Protein AF-A0AAN9GGU3-F1 (afdb_monomer)

Mean predicted aligned error: 1.98 Å

Nearest PDB structures (foldseek):
  8zd5-assembly2_D  TM=9.954E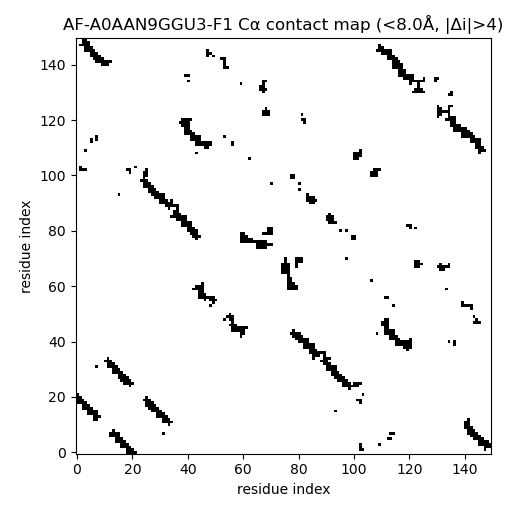-01  e=4.594E-23  Canis lupus familiaris
  7wx1-assembly1_B  TM=9.954E-01  e=3.229E-22  Canis lupus familiaris
  7wwt-assembly1_B  TM=9.951E-01  e=1.828E-21  Canis lupus familiaris
  3km2-assembly1_A  TM=9.955E-01  e=5.116E-21  Solanum lycopersicum
  8jd8-assembly1_D  TM=9.899E-01  e=6.353E-21  Citrus x limon

Solvent-accessible surface area (backbone atoms only — not comparable to full-atom values): 7383 Å² total; per-residue (Å²): 114,52,41,30,36,25,58,30,51,64,80,29,41,31,46,38,40,34,40,29,46,90,98,54,52,22,36,40,39,37,42,37,38,69,46,68,64,42,50,22,14,34,34,30,22,54,31,53,37,60,92,64,44,63,66,47,12,61,57,67,24,43,93,78,75,52,46,32,19,30,62,88,44,90,62,26,29,44,21,36,62,30,62,47,55,20,42,92,84,8,42,20,79,46,80,49,76,41,79,58,50,35,78,63,69,95,68,32,46,63,55,14,16,43,38,38,27,68,28,42,40,46,39,37,67,67,83,50,77,53,12,36,62,61,14,64,10,72,54,74,37,22,26,20,50,25,38,82,52,136

Sequence (150 aa):
MVKAVCVLVGKVQGTLCFTQEEGTPTKVEGEVTGLTPGEHGFHIHEFGDATNGCVSAGSHFNPKGKTHGGPTDENRHAGDLGNITAGDDGIATVKIEDKQIPLIGPSSIIGRSLVVHEKGDDLGKGGNEESLKTGNAGGRIACGIIGITK

Foldseek 3Di:
DFKKWWWKDFQKTWIWIWDDDPPFWIKIWIKIAPAAAFKKWKWWACALDCPVHPPVLHFGAAPPPFWDFAQPDPGHGLTGPFIFGAHNRRMTTDIGTHDSADCDDDSHSQRHKMFIANAGQCGLVPPDPVSRGHSPNHDTRIMTGIHTDD

Structure (mmCIF, N/CA/C/O backbone):
data_AF-A0AAN9GGU3-F1
#
_entry.id   AF-A0AAN9GGU3-F1
#
loop_
_atom_site.group_PDB
_atom_site.id
_atom_site.type_symbol
_atom_site.label_atom_id
_atom_site.label_alt_id
_atom_site.label_comp_id
_atom_site.label_asym_id
_atom_site.label_entity_id
_atom_site.label_seq_id
_atom_site.pdbx_PDB_ins_code
_atom_site.Cartn_x
_atom_site.Cartn_y
_atom_site.Cartn_z
_atom_site.occupancy
_atom_site.B_iso_or_equiv
_atom_site.auth_seq_id
_atom_site.auth_comp_id
_atom_site.auth_asym_id
_atom_site.auth_atom_id
_atom_site.pdbx_PDB_model_num
ATOM 1 N N . MET A 1 1 ? -15.621 -1.673 16.324 1.00 90.81 1 MET A N 1
ATOM 2 C CA . MET A 1 1 ? -14.682 -2.193 15.311 1.00 90.81 1 MET A CA 1
ATOM 3 C C . MET A 1 1 ? -15.188 -1.798 13.937 1.00 90.81 1 MET A C 1
ATOM 5 O O . MET A 1 1 ? -16.318 -2.133 13.604 1.00 90.81 1 MET A O 1
ATOM 9 N N . VAL A 1 2 ? -14.384 -1.062 13.177 1.00 97.50 2 VAL A N 1
ATOM 10 C CA . VAL A 1 2 ? -14.652 -0.732 11.774 1.00 97.50 2 VAL A CA 1
ATOM 11 C C . VAL A 1 2 ? -13.898 -1.721 10.899 1.00 97.50 2 VAL A C 1
ATOM 13 O O . VAL A 1 2 ? -12.786 -2.131 11.238 1.00 97.50 2 VAL A O 1
ATOM 16 N N . LYS A 1 3 ? -14.519 -2.111 9.788 1.00 98.69 3 LYS A N 1
ATOM 17 C CA . LYS A 1 3 ? -13.903 -2.958 8.776 1.00 98.69 3 LYS A CA 1
ATOM 18 C C . LYS A 1 3 ? -13.978 -2.289 7.417 1.00 98.69 3 LYS A C 1
ATOM 20 O O . LYS A 1 3 ? -14.990 -1.675 7.070 1.00 98.69 3 LYS A O 1
ATOM 25 N N . ALA A 1 4 ? -12.923 -2.461 6.642 1.00 98.88 4 ALA A N 1
ATOM 26 C CA . ALA A 1 4 ? -12.877 -2.059 5.252 1.00 98.88 4 ALA A CA 1
ATOM 27 C C . ALA A 1 4 ? -12.304 -3.187 4.399 1.00 98.88 4 ALA A C 1
ATOM 29 O O . ALA A 1 4 ? -11.681 -4.119 4.906 1.00 98.88 4 ALA A O 1
ATOM 30 N N . VAL A 1 5 ? -12.517 -3.098 3.098 1.00 98.88 5 VAL A N 1
ATOM 31 C CA . VAL A 1 5 ? -11.955 -4.011 2.115 1.00 98.88 5 VAL A CA 1
ATOM 32 C C . VAL A 1 5 ? -11.456 -3.213 0.922 1.00 98.88 5 VAL A C 1
ATOM 34 O O . VAL A 1 5 ? -12.059 -2.215 0.529 1.00 98.88 5 VAL A O 1
ATOM 37 N N . CYS A 1 6 ? -10.357 -3.664 0.339 1.00 98.88 6 CYS A N 1
ATOM 38 C CA . CYS A 1 6 ? -9.873 -3.208 -0.949 1.00 98.88 6 CYS A CA 1
ATOM 39 C C . CYS A 1 6 ? -9.729 -4.413 -1.872 1.00 98.88 6 CYS A C 1
ATOM 41 O O . CYS A 1 6 ? -9.006 -5.357 -1.551 1.00 98.88 6 CYS A O 1
ATOM 43 N N . VAL A 1 7 ? -10.381 -4.356 -3.031 1.00 98.81 7 VAL A N 1
ATOM 44 C CA . VAL A 1 7 ? -10.158 -5.306 -4.125 1.00 98.81 7 VAL A CA 1
ATOM 45 C C . VAL A 1 7 ? -9.218 -4.643 -5.121 1.00 98.81 7 VAL A C 1
ATOM 47 O O . VAL A 1 7 ? -9.573 -3.643 -5.742 1.00 98.81 7 VAL A O 1
ATOM 50 N N . LEU A 1 8 ? -8.005 -5.175 -5.236 1.00 98.75 8 LEU A N 1
ATOM 51 C CA . LEU A 1 8 ? -6.992 -4.701 -6.169 1.00 98.75 8 LEU A CA 1
ATOM 52 C C . LEU A 1 8 ? -7.280 -5.248 -7.566 1.00 98.75 8 LEU A C 1
ATOM 54 O O . LEU A 1 8 ? -7.409 -6.461 -7.748 1.00 98.75 8 LEU A O 1
ATOM 58 N N . VAL A 1 9 ? -7.340 -4.351 -8.549 1.00 95.75 9 VAL A N 1
ATOM 59 C CA . VAL A 1 9 ? -7.545 -4.687 -9.960 1.00 95.75 9 VAL A CA 1
ATOM 60 C C . VAL A 1 9 ? -6.461 -4.018 -10.804 1.00 95.75 9 VAL A C 1
ATOM 62 O O . VAL A 1 9 ? -6.100 -2.860 -10.583 1.00 95.75 9 VAL A O 1
ATOM 65 N N . GLY A 1 10 ? -5.921 -4.754 -11.773 1.00 96.94 10 GLY A N 1
ATOM 66 C CA . GLY A 1 10 ? -4.870 -4.282 -12.668 1.00 96.94 10 GLY A CA 1
ATOM 67 C C . GLY A 1 10 ? -4.168 -5.444 -13.363 1.00 96.94 10 GLY A C 1
ATOM 68 O O . GLY A 1 10 ? -4.811 -6.412 -13.765 1.00 96.94 10 GLY A O 1
ATOM 69 N N . LYS A 1 11 ? -2.841 -5.351 -13.488 1.00 97.31 11 LYS A N 1
ATOM 70 C CA . LYS A 1 11 ? -1.982 -6.452 -13.956 1.00 97.31 11 LYS A CA 1
ATOM 71 C C . LYS A 1 11 ? -1.931 -7.612 -12.957 1.00 97.31 11 LYS A C 1
ATOM 73 O O . LYS A 1 11 ? -1.687 -8.741 -13.363 1.00 97.31 11 LYS A O 1
ATOM 78 N N . VAL A 1 12 ? -2.158 -7.315 -11.678 1.00 98.19 12 VAL A N 1
ATOM 79 C CA . VAL A 1 12 ? -2.239 -8.276 -10.569 1.00 98.19 12 VAL A CA 1
ATOM 80 C C . VAL A 1 12 ? -3.574 -8.126 -9.844 1.00 98.19 12 VAL A C 1
ATOM 82 O O . VAL A 1 12 ? -4.280 -7.130 -10.032 1.00 98.19 12 VAL A O 1
ATOM 85 N N . GLN A 1 13 ? -3.935 -9.118 -9.034 1.00 98.44 13 GLN A N 1
ATOM 86 C CA . GLN A 1 13 ? -5.209 -9.153 -8.314 1.00 98.44 13 GLN A CA 1
ATOM 87 C C . GLN A 1 13 ? -4.984 -9.445 -6.839 1.00 98.44 13 GLN A C 1
ATOM 89 O O . GLN A 1 13 ? -4.078 -10.191 -6.477 1.00 98.44 13 GLN A O 1
ATOM 94 N N . GLY A 1 14 ? -5.833 -8.895 -5.981 1.00 98.50 14 GLY A N 1
ATOM 95 C CA . GLY A 1 14 ? -5.759 -9.164 -4.553 1.00 98.50 14 GLY A CA 1
ATOM 96 C C . GLY A 1 14 ? -6.980 -8.666 -3.807 1.00 98.50 14 GLY A C 1
ATOM 97 O O . GLY A 1 14 ? -7.723 -7.817 -4.298 1.00 98.50 14 GLY A O 1
ATOM 98 N N . THR A 1 15 ? -7.192 -9.199 -2.611 1.00 98.81 15 THR A N 1
ATOM 99 C CA . THR A 1 15 ? -8.225 -8.717 -1.690 1.00 98.81 15 THR A CA 1
ATOM 100 C C . THR A 1 15 ? -7.595 -8.508 -0.331 1.00 98.81 15 THR A C 1
ATOM 102 O O . THR A 1 15 ? -7.023 -9.436 0.234 1.00 98.81 15 THR A O 1
ATOM 105 N N . LEU A 1 16 ? -7.692 -7.280 0.171 1.00 98.88 16 LEU A N 1
ATOM 106 C CA . LEU A 1 16 ? -7.127 -6.877 1.449 1.00 98.88 16 LEU A CA 1
ATOM 107 C C . LEU A 1 16 ? -8.240 -6.399 2.368 1.00 98.88 16 LEU A C 1
ATOM 109 O O . LEU A 1 16 ? -9.006 -5.498 2.022 1.00 98.88 16 LEU A O 1
ATOM 113 N N . CYS A 1 17 ? -8.299 -6.988 3.550 1.00 98.81 17 CYS A N 1
ATOM 114 C CA . CYS A 1 17 ? -9.205 -6.626 4.622 1.00 98.81 17 CYS A CA 1
ATOM 115 C C . CYS A 1 17 ? -8.482 -5.723 5.616 1.00 98.81 17 CYS A C 1
ATOM 117 O O . CYS A 1 17 ? -7.376 -6.023 6.059 1.00 98.81 17 CYS A O 1
ATOM 119 N N . PHE A 1 18 ? -9.144 -4.639 6.001 1.00 98.88 18 PHE A N 1
ATOM 120 C CA . PHE A 1 18 ? -8.680 -3.711 7.017 1.00 98.88 18 PHE A CA 1
ATOM 121 C C . PHE A 1 18 ? -9.595 -3.815 8.226 1.00 98.88 18 PHE A C 1
ATOM 123 O O . PHE A 1 18 ? -10.819 -3.809 8.079 1.00 98.88 18 PHE A O 1
ATOM 130 N N . THR A 1 19 ? -9.026 -3.862 9.425 1.00 98.69 19 THR A N 1
ATOM 131 C CA . THR A 1 19 ? -9.804 -3.863 10.668 1.00 98.69 19 THR A CA 1
ATOM 132 C C . THR A 1 19 ? -9.196 -2.912 11.681 1.00 98.69 19 THR A C 1
ATOM 134 O O . THR A 1 19 ? -7.976 -2.806 11.792 1.00 98.69 19 THR A O 1
ATOM 137 N N . GLN A 1 20 ? -10.051 -2.197 12.410 1.00 98.56 20 GLN A N 1
ATOM 138 C CA . GLN A 1 20 ? -9.611 -1.277 13.451 1.00 98.56 20 GLN A CA 1
ATOM 139 C C . GLN A 1 20 ? -1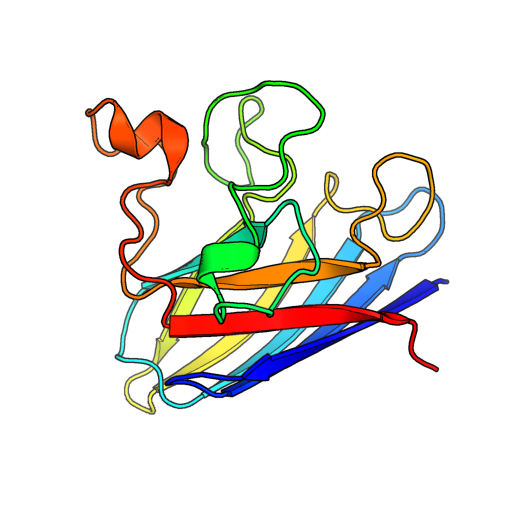0.635 -1.205 14.589 1.00 98.56 20 GLN A C 1
ATOM 141 O O . GLN A 1 20 ? -11.831 -0.978 14.368 1.00 98.56 20 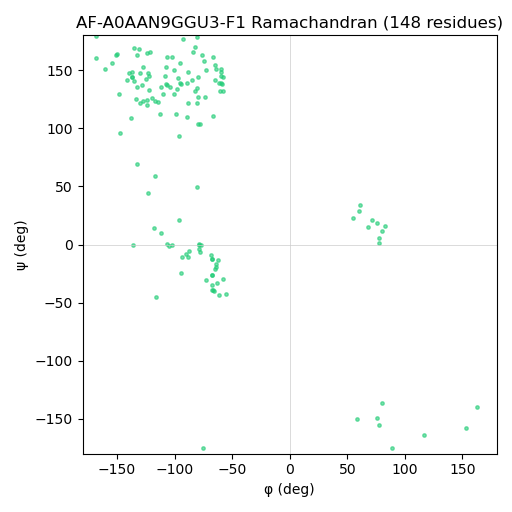GLN 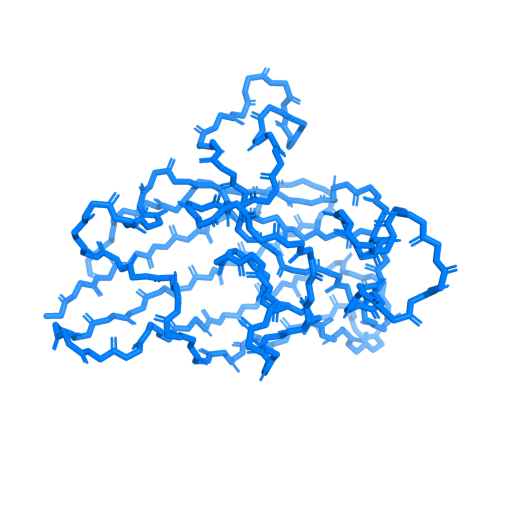A O 1
ATOM 146 N N . GLU A 1 21 ? -10.172 -1.360 15.827 1.00 97.50 21 GLU A N 1
ATOM 147 C CA . GLU A 1 21 ? -10.900 -0.898 17.011 1.00 97.50 21 GLU A CA 1
ATOM 148 C C . GLU A 1 21 ? -10.523 0.553 17.318 1.00 97.50 21 GLU A C 1
ATOM 150 O O . GLU A 1 21 ? -9.405 0.991 17.045 1.00 97.50 21 GLU A O 1
ATOM 155 N N . GLU A 1 22 ? -11.449 1.329 17.871 1.00 94.81 22 GLU A N 1
ATOM 156 C CA . GLU A 1 22 ? -11.181 2.737 18.160 1.00 94.81 22 GLU A CA 1
ATOM 157 C C . GLU A 1 22 ? -9.968 2.891 19.095 1.00 94.81 22 GLU A C 1
ATOM 159 O O . GLU A 1 22 ? -9.840 2.179 20.087 1.00 94.81 22 GLU A O 1
ATOM 164 N N . GLY A 1 23 ? -9.043 3.789 18.744 1.00 93.88 23 GLY A N 1
ATOM 165 C CA . GLY A 1 23 ? -7.799 4.000 19.493 1.00 93.88 23 GLY A CA 1
ATOM 166 C C . GLY A 1 23 ? -6.704 2.946 19.270 1.00 93.88 23 GLY A C 1
ATOM 167 O O . GLY A 1 23 ? -5.629 3.071 19.854 1.00 93.88 23 GLY A O 1
ATOM 168 N N . THR A 1 24 ? -6.932 1.941 18.418 1.00 97.75 24 THR A N 1
ATOM 169 C CA . THR A 1 24 ? -5.949 0.886 18.110 1.00 97.75 24 THR A CA 1
ATOM 170 C C . THR A 1 24 ? -5.330 1.052 16.714 1.00 97.75 24 THR A C 1
ATOM 172 O O . THR A 1 24 ? -5.891 1.764 15.871 1.00 97.75 24 THR A O 1
ATOM 175 N N . PRO A 1 25 ? -4.169 0.425 16.444 1.00 98.50 25 PRO A N 1
ATOM 176 C CA . PRO A 1 25 ? -3.619 0.341 15.093 1.00 98.50 25 PRO A CA 1
ATOM 177 C C . PRO A 1 25 ? -4.571 -0.384 14.128 1.00 98.50 25 PRO A C 1
ATOM 179 O O . PRO A 1 25 ? -5.332 -1.266 14.528 1.00 98.50 25 PRO A O 1
ATOM 182 N N . THR A 1 26 ? -4.509 -0.034 12.846 1.00 98.81 26 THR A N 1
ATOM 183 C CA . THR A 1 26 ? -5.250 -0.741 11.796 1.00 98.81 26 THR A CA 1
ATOM 184 C C . THR A 1 26 ? -4.471 -1.982 11.382 1.00 98.81 26 THR A C 1
ATOM 186 O O . THR A 1 26 ? -3.278 -1.901 11.089 1.00 98.81 26 THR A O 1
ATOM 189 N N . LYS A 1 27 ? -5.152 -3.126 11.311 1.00 98.81 27 LYS A N 1
ATOM 190 C CA . LYS A 1 27 ? -4.605 -4.368 10.753 1.00 98.81 27 LYS A CA 1
ATOM 191 C C . LYS A 1 27 ? -5.008 -4.507 9.296 1.00 98.81 27 LYS A C 1
ATOM 193 O O . LYS A 1 27 ? -6.164 -4.237 8.973 1.00 98.81 27 LYS A O 1
ATOM 198 N N . VAL A 1 28 ? -4.081 -4.950 8.454 1.00 98.88 28 VAL A N 1
ATOM 199 C CA . VAL A 1 28 ? -4.277 -5.212 7.024 1.00 98.88 28 VAL A CA 1
ATOM 200 C C . VAL A 1 28 ? -3.885 -6.653 6.737 1.00 98.88 28 VAL A C 1
ATOM 202 O O . VAL A 1 28 ? -2.740 -7.039 6.970 1.00 98.88 28 VAL A O 1
ATOM 205 N N . GLU A 1 29 ? -4.827 -7.446 6.242 1.00 98.88 29 GLU A N 1
ATOM 206 C CA . GLU A 1 29 ? -4.627 -8.872 5.981 1.00 98.88 29 GLU A CA 1
ATOM 207 C C . GLU A 1 29 ? -5.231 -9.277 4.638 1.00 98.88 29 GLU A C 1
ATOM 209 O O . GLU A 1 29 ? -6.287 -8.777 4.249 1.00 98.88 29 GLU A O 1
ATOM 214 N N . GLY A 1 30 ? -4.580 -10.195 3.931 1.00 98.69 30 GLY A N 1
ATOM 215 C CA . GLY A 1 30 ? -5.093 -10.746 2.681 1.00 98.69 30 GLY A CA 1
ATOM 216 C C . GLY A 1 30 ? -3.980 -11.230 1.769 1.00 98.69 30 GLY A C 1
ATOM 217 O O . GLY A 1 30 ? -2.878 -11.517 2.231 1.00 98.69 30 GLY A O 1
ATOM 218 N N . GLU A 1 31 ? -4.265 -11.316 0.475 1.00 98.69 31 GLU A N 1
ATOM 219 C CA . GLU A 1 31 ? -3.316 -11.842 -0.507 1.00 98.69 31 GLU A CA 1
ATOM 220 C C . GLU A 1 31 ? -3.338 -11.030 -1.799 1.00 98.69 31 GLU A C 1
ATOM 222 O O . GLU A 1 31 ? -4.380 -10.510 -2.216 1.00 98.69 31 GLU A O 1
ATOM 227 N N . VAL A 1 32 ? -2.168 -10.951 -2.434 1.00 98.81 32 VAL A N 1
ATOM 228 C CA . VAL A 1 32 ? -1.976 -10.427 -3.788 1.00 98.81 32 VAL A CA 1
ATOM 229 C C . VAL A 1 32 ? -1.324 -11.517 -4.629 1.00 98.81 32 VAL A C 1
ATOM 231 O O . VAL A 1 32 ? -0.367 -12.150 -4.196 1.00 98.81 32 VAL A O 1
ATOM 234 N N . THR A 1 33 ? -1.850 -11.743 -5.827 1.00 98.62 33 THR A N 1
ATOM 235 C CA . THR A 1 33 ? -1.479 -12.851 -6.713 1.00 98.62 33 THR A CA 1
ATOM 236 C C . THR A 1 33 ? -1.117 -12.344 -8.105 1.00 98.62 33 THR A C 1
ATOM 238 O O . THR A 1 33 ? -1.617 -11.307 -8.555 1.00 98.62 33 THR A O 1
ATOM 241 N N . GLY A 1 34 ? -0.261 -13.096 -8.800 1.00 98.38 34 GLY A N 1
ATOM 242 C CA . GLY A 1 34 ? 0.241 -12.744 -10.131 1.00 98.38 34 GLY A CA 1
ATOM 243 C C . GLY A 1 34 ? 1.424 -11.773 -10.106 1.00 98.38 34 GLY A C 1
ATOM 244 O O . GLY A 1 34 ? 1.731 -11.163 -11.129 1.00 98.38 34 GLY A O 1
ATOM 245 N N . LEU A 1 35 ? 2.067 -11.608 -8.948 1.00 98.69 35 LEU A N 1
ATOM 246 C CA . LEU A 1 35 ? 3.270 -10.796 -8.790 1.00 98.69 35 LEU A CA 1
ATOM 247 C C . LEU A 1 35 ? 4.491 -11.508 -9.381 1.00 98.69 35 LEU A C 1
ATOM 249 O O . LEU A 1 35 ? 4.526 -12.731 -9.510 1.00 98.69 35 LEU A O 1
ATOM 253 N N . THR A 1 36 ? 5.518 -10.733 -9.715 1.00 98.62 36 THR A N 1
ATOM 254 C CA . THR A 1 36 ? 6.858 -11.294 -9.905 1.00 98.62 36 THR A CA 1
ATOM 255 C C . THR A 1 36 ? 7.451 -11.666 -8.543 1.00 98.62 36 THR A C 1
ATOM 257 O O . THR A 1 36 ? 7.138 -10.993 -7.566 1.00 98.62 36 THR A O 1
ATOM 260 N N . PRO A 1 37 ? 8.322 -12.683 -8.440 1.00 98.69 37 PRO A N 1
ATOM 261 C CA . PRO A 1 37 ? 8.975 -12.994 -7.171 1.00 98.69 37 PRO A CA 1
ATOM 262 C C . PRO A 1 37 ? 9.807 -11.812 -6.654 1.00 98.69 37 PRO A C 1
ATOM 264 O O . PRO A 1 37 ? 10.512 -11.161 -7.431 1.00 98.69 37 PRO A O 1
ATOM 267 N N . GLY A 1 38 ? 9.754 -11.560 -5.344 1.00 98.75 38 GLY A N 1
ATOM 268 C CA . GLY A 1 38 ? 10.490 -10.478 -4.685 1.00 98.75 38 GLY A CA 1
ATOM 269 C C . GLY A 1 38 ? 9.606 -9.410 -4.039 1.00 98.75 38 GLY A C 1
ATOM 270 O O . GLY A 1 38 ? 8.429 -9.627 -3.755 1.00 98.75 38 GLY A O 1
ATOM 271 N N . GLU A 1 39 ? 10.216 -8.266 -3.731 1.00 98.81 39 GLU A N 1
ATOM 272 C CA . GLU A 1 39 ? 9.560 -7.156 -3.036 1.00 98.81 39 GLU A CA 1
ATOM 273 C C . GLU A 1 39 ? 8.789 -6.237 -3.986 1.00 98.81 39 GLU A C 1
ATOM 275 O O . GLU A 1 39 ? 9.257 -5.900 -5.074 1.00 98.81 39 GLU A O 1
ATOM 280 N N . HIS A 1 40 ? 7.632 -5.778 -3.514 1.00 98.94 40 HIS A N 1
ATOM 281 C CA . HIS A 1 40 ? 6.758 -4.836 -4.196 1.00 98.94 40 HIS A CA 1
ATOM 282 C C . HIS A 1 40 ? 6.305 -3.743 -3.229 1.00 98.94 40 HIS A C 1
ATOM 284 O O . HIS A 1 40 ? 5.712 -4.047 -2.190 1.00 98.94 40 HIS A O 1
ATOM 290 N N . GLY A 1 41 ? 6.534 -2.480 -3.598 1.00 98.88 41 GLY A N 1
ATOM 291 C CA . GLY A 1 41 ? 6.074 -1.327 -2.830 1.00 98.88 41 GLY A CA 1
ATOM 292 C C . GLY A 1 41 ? 4.554 -1.333 -2.676 1.00 98.88 41 GLY A C 1
ATOM 293 O O . GLY A 1 41 ? 3.813 -1.650 -3.616 1.00 98.88 41 GLY A O 1
ATOM 294 N N . PHE A 1 42 ? 4.088 -1.000 -1.481 1.00 98.94 42 PHE A N 1
ATOM 295 C CA . PHE A 1 42 ? 2.704 -1.168 -1.074 1.00 98.94 42 PHE A CA 1
ATOM 296 C C . PHE A 1 42 ? 2.239 0.056 -0.294 1.00 98.94 42 PHE A C 1
ATOM 298 O O . PHE A 1 42 ? 2.664 0.292 0.838 1.00 98.94 42 PHE A O 1
ATOM 305 N N . HIS A 1 43 ? 1.374 0.864 -0.908 1.00 98.94 43 HIS A N 1
ATOM 306 C CA . HIS A 1 43 ? 1.079 2.201 -0.397 1.00 98.94 43 HIS A CA 1
ATOM 307 C C . HIS A 1 43 ? -0.404 2.535 -0.439 1.00 98.94 43 HIS A C 1
ATOM 309 O O . HIS A 1 43 ? -1.132 2.145 -1.354 1.00 98.94 43 HIS A O 1
ATOM 315 N N . ILE A 1 44 ? -0.843 3.347 0.519 1.00 98.94 44 ILE A N 1
ATOM 316 C CA . ILE A 1 44 ? -2.116 4.058 0.425 1.00 98.94 44 ILE A CA 1
ATOM 317 C C . ILE A 1 44 ? -1.869 5.391 -0.271 1.00 98.94 44 ILE A C 1
ATOM 319 O O . ILE A 1 44 ? -1.094 6.224 0.195 1.00 98.94 44 ILE A O 1
ATOM 323 N N . HIS A 1 45 ? -2.564 5.598 -1.378 1.00 98.88 45 HIS A N 1
ATOM 324 C CA . HIS A 1 45 ? -2.552 6.816 -2.167 1.00 98.88 45 HIS A CA 1
ATOM 325 C C . HIS A 1 45 ? -3.707 7.742 -1.796 1.00 98.88 45 HIS A C 1
ATOM 327 O O . HIS A 1 45 ? -4.727 7.315 -1.260 1.00 98.88 45 HIS A O 1
ATOM 333 N N . GLU A 1 46 ? -3.531 9.031 -2.058 1.00 98.81 46 GLU A N 1
ATOM 334 C CA . GLU A 1 46 ? -4.385 10.094 -1.539 1.00 98.81 46 GLU A CA 1
ATOM 335 C C . GLU A 1 46 ? -5.846 9.984 -1.985 1.00 98.81 46 GLU A C 1
ATOM 337 O O . GLU A 1 46 ? -6.745 10.142 -1.154 1.00 98.81 46 GLU A O 1
ATOM 342 N N . PHE A 1 47 ? -6.093 9.691 -3.261 1.00 98.88 47 PHE A N 1
ATOM 343 C CA . PHE A 1 47 ? -7.428 9.738 -3.846 1.00 98.88 47 PHE A CA 1
ATOM 344 C C . PHE A 1 47 ? -7.983 8.341 -4.121 1.00 98.88 47 PHE A C 1
ATOM 346 O O . PHE A 1 47 ? -7.299 7.469 -4.657 1.00 98.88 47 PHE A O 1
ATOM 353 N N . GLY A 1 48 ? -9.264 8.139 -3.815 1.00 98.69 48 GLY A N 1
ATOM 354 C CA . GLY A 1 48 ? -10.068 7.024 -4.326 1.00 98.69 48 GLY A CA 1
ATOM 355 C C . GLY A 1 48 ? -10.580 7.292 -5.735 1.00 98.69 48 GLY A C 1
ATOM 356 O O . GLY A 1 48 ? -11.778 7.188 -5.977 1.00 98.69 48 GLY A O 1
ATOM 357 N N . ASP A 1 49 ? -9.697 7.706 -6.640 1.00 98.62 49 ASP A N 1
ATOM 358 C CA . ASP A 1 49 ? -10.040 8.025 -8.021 1.00 98.62 49 ASP A CA 1
ATOM 359 C C . ASP A 1 49 ? -9.365 7.022 -8.965 1.00 98.62 49 ASP A C 1
ATOM 361 O O . ASP A 1 49 ? -8.143 6.867 -8.965 1.00 98.62 49 ASP A O 1
ATOM 365 N N . ALA A 1 50 ? -10.185 6.339 -9.765 1.00 96.69 50 ALA A N 1
ATOM 366 C CA . ALA A 1 50 ? -9.771 5.347 -10.754 1.00 96.69 50 ALA A CA 1
ATOM 367 C C . ALA A 1 50 ? -10.142 5.748 -12.198 1.00 96.69 50 ALA A C 1
ATOM 369 O O . ALA A 1 50 ? -10.103 4.913 -13.102 1.00 96.69 50 ALA A O 1
ATOM 370 N N . THR A 1 51 ? -10.508 7.013 -12.438 1.00 98.12 51 THR A N 1
ATOM 371 C CA . THR A 1 51 ? -10.942 7.532 -13.753 1.00 98.12 51 THR A CA 1
ATOM 372 C C . THR A 1 51 ? -9.902 7.355 -14.860 1.00 98.12 51 THR A C 1
ATOM 374 O O . THR A 1 51 ? -10.272 7.164 -16.016 1.00 98.12 51 THR A O 1
ATOM 377 N N . ASN A 1 52 ? -8.613 7.365 -14.513 1.00 97.31 52 ASN A N 1
ATOM 378 C CA . ASN A 1 52 ? -7.493 7.073 -15.408 1.00 97.31 52 ASN A CA 1
ATOM 379 C C . ASN A 1 52 ? -6.637 5.919 -14.857 1.00 97.31 52 ASN A C 1
ATOM 381 O O . ASN A 1 52 ? -5.406 5.991 -14.774 1.00 97.31 52 ASN A O 1
ATOM 385 N N . GLY A 1 53 ? -7.312 4.865 -14.391 1.00 96.94 53 GLY A N 1
ATOM 386 C CA . GLY A 1 53 ? -6.674 3.754 -13.694 1.00 96.94 53 GLY A CA 1
ATOM 387 C C . GLY A 1 53 ? -5.930 4.219 -12.441 1.00 96.94 53 GLY A C 1
ATOM 388 O O . GLY A 1 53 ? -6.274 5.226 -11.823 1.00 96.94 53 GLY A O 1
ATOM 389 N N . CYS A 1 54 ? -4.865 3.506 -12.077 1.00 98.12 54 CYS A N 1
ATOM 390 C CA . CYS A 1 54 ? -4.151 3.757 -10.824 1.00 98.12 54 CYS A CA 1
ATOM 391 C C . CYS A 1 54 ? -3.408 5.093 -10.773 1.00 98.12 54 CYS A C 1
ATOM 393 O O . CYS A 1 54 ? -2.981 5.496 -9.695 1.00 98.12 54 CYS A O 1
ATOM 395 N N . VAL A 1 55 ? -3.237 5.788 -11.901 1.00 97.69 55 VAL A N 1
ATOM 396 C CA . VAL A 1 55 ? -2.586 7.106 -11.944 1.00 97.69 55 VAL A CA 1
ATOM 397 C C . VAL A 1 55 ? -3.435 8.157 -11.224 1.00 97.69 55 VAL A C 1
ATOM 399 O O . VAL A 1 55 ? -2.886 8.962 -10.470 1.00 97.69 55 VAL A O 1
ATOM 402 N N . SER A 1 56 ? -4.764 8.099 -11.374 1.00 98.50 56 SER A N 1
ATOM 403 C CA . SER A 1 56 ? -5.694 9.044 -10.738 1.00 98.50 56 SER A CA 1
ATOM 404 C C . SER A 1 56 ? -5.689 8.981 -9.208 1.00 98.50 56 SER A C 1
ATOM 406 O O . SER A 1 56 ? -6.074 9.951 -8.563 1.00 98.50 56 SER A O 1
ATOM 408 N N . ALA A 1 57 ? -5.152 7.914 -8.606 1.00 98.62 57 ALA A N 1
ATOM 409 C CA . ALA A 1 57 ? -5.018 7.808 -7.155 1.00 98.62 57 ALA A CA 1
ATOM 410 C C . ALA A 1 57 ? -4.104 8.889 -6.532 1.00 98.62 57 ALA A C 1
ATOM 412 O O . ALA A 1 57 ? -4.110 9.077 -5.318 1.00 98.62 57 ALA A O 1
ATOM 413 N N . GLY A 1 58 ? -3.326 9.623 -7.341 1.00 98.50 58 GLY A N 1
ATOM 414 C CA . GLY A 1 58 ? -2.475 10.718 -6.863 1.00 98.50 58 GLY A CA 1
ATOM 415 C C . GLY A 1 58 ? -1.193 10.231 -6.190 1.00 98.50 58 GLY A C 1
ATOM 416 O O . GLY A 1 58 ? -0.700 9.151 -6.514 1.00 98.50 58 GLY A O 1
ATOM 417 N N . SER A 1 59 ? -0.618 11.036 -5.300 1.00 98.62 59 SER A N 1
ATOM 418 C CA . SER A 1 59 ? 0.594 10.698 -4.535 1.00 98.62 59 SER A CA 1
ATOM 419 C C . SER A 1 59 ? 0.277 9.800 -3.334 1.00 98.62 59 SER A C 1
ATOM 421 O O . SER A 1 59 ? -0.885 9.467 -3.094 1.00 98.62 59 SER A O 1
ATOM 423 N N . HIS A 1 60 ? 1.296 9.399 -2.569 1.00 98.88 60 HIS A N 1
ATOM 424 C CA . HIS A 1 60 ? 1.087 8.708 -1.295 1.00 98.88 60 HIS A CA 1
ATOM 425 C C . HIS A 1 60 ? 0.271 9.596 -0.349 1.00 98.88 60 HIS A C 1
ATOM 427 O O . HIS A 1 60 ? 0.412 10.822 -0.336 1.00 98.88 60 HIS A O 1
ATOM 433 N N . PHE A 1 61 ? -0.584 8.983 0.466 1.00 98.88 61 PHE A N 1
ATOM 434 C CA . PHE A 1 61 ? -1.383 9.714 1.436 1.00 98.88 61 PHE A CA 1
ATOM 435 C C . PHE A 1 61 ? -0.483 10.331 2.517 1.00 98.88 61 PHE A C 1
ATOM 437 O O . PHE A 1 61 ? 0.088 9.631 3.359 1.00 98.88 61 PHE A O 1
ATOM 444 N N . ASN A 1 62 ? -0.375 11.662 2.509 1.00 98.62 62 ASN A N 1
ATOM 445 C CA . ASN A 1 62 ? 0.568 12.408 3.339 1.00 98.62 62 ASN A CA 1
ATOM 446 C C . ASN A 1 62 ? -0.086 13.607 4.058 1.00 98.62 62 ASN A C 1
ATOM 448 O O . ASN A 1 62 ? 0.224 14.764 3.772 1.00 98.62 62 ASN A O 1
ATOM 452 N N . PRO A 1 63 ? -0.966 13.367 5.044 1.00 98.12 63 PRO A N 1
ATOM 453 C CA . PRO A 1 63 ? -1.682 14.440 5.737 1.00 98.12 63 PRO A CA 1
ATOM 454 C C . PRO A 1 63 ? -0.774 15.328 6.606 1.00 98.12 63 PRO A C 1
ATOM 456 O O . PRO A 1 63 ? -1.215 16.369 7.083 1.00 98.12 63 PRO A O 1
ATOM 459 N N . LYS A 1 64 ? 0.476 14.912 6.856 1.00 97.88 64 LYS A N 1
ATOM 460 C CA . LYS A 1 64 ? 1.438 15.618 7.718 1.00 97.88 64 LYS A CA 1
ATOM 461 C C . LYS A 1 64 ? 2.550 16.326 6.937 1.00 97.88 64 LYS A C 1
ATOM 463 O O . LYS A 1 64 ? 3.419 16.915 7.571 1.00 97.88 64 LYS A O 1
ATOM 468 N N . GLY A 1 65 ? 2.552 16.249 5.603 1.00 97.81 65 GLY A N 1
ATOM 469 C CA . GLY A 1 65 ? 3.578 16.881 4.766 1.00 97.81 65 GLY A CA 1
ATOM 470 C C . GLY A 1 65 ? 5.001 16.372 5.031 1.00 97.81 65 GLY A C 1
ATOM 471 O O . GLY A 1 65 ? 5.946 17.152 4.972 1.00 97.81 65 GLY A O 1
ATOM 472 N N . LYS A 1 66 ? 5.156 15.088 5.373 1.00 98.50 66 LYS A N 1
ATOM 473 C CA . LYS A 1 66 ? 6.461 14.440 5.592 1.00 98.50 66 LYS A CA 1
ATOM 474 C C . LYS A 1 66 ? 7.094 14.008 4.268 1.00 98.50 66 LYS A C 1
ATOM 476 O O . LYS A 1 66 ? 6.427 14.059 3.240 1.00 98.50 66 LYS A O 1
ATOM 481 N N . THR A 1 67 ? 8.356 13.592 4.286 1.00 98.56 67 THR A N 1
ATOM 482 C CA . THR A 1 67 ? 8.946 12.858 3.152 1.00 98.56 67 THR A CA 1
ATOM 483 C C . THR A 1 67 ? 8.619 11.370 3.256 1.00 98.56 67 THR A C 1
ATOM 485 O O . THR A 1 67 ? 8.217 10.904 4.326 1.00 98.56 67 THR A O 1
ATOM 488 N N . HIS A 1 68 ? 8.827 10.637 2.162 1.00 98.81 68 HIS A N 1
ATOM 489 C CA . HIS A 1 68 ? 8.710 9.179 2.105 1.00 98.81 68 HIS A CA 1
ATOM 490 C C . HIS A 1 68 ? 9.681 8.499 3.074 1.00 98.81 68 HIS A C 1
ATOM 492 O O . HIS A 1 68 ? 10.779 9.014 3.313 1.00 98.81 68 HIS A O 1
ATOM 498 N N . GLY A 1 69 ? 9.282 7.343 3.602 1.00 98.75 69 GLY A N 1
ATOM 499 C CA . GLY A 1 69 ? 10.110 6.515 4.476 1.00 98.75 69 GLY A CA 1
ATOM 500 C C . GLY A 1 69 ? 9.524 5.121 4.696 1.00 98.75 69 GLY A C 1
ATOM 501 O O . GLY A 1 69 ? 8.448 4.794 4.203 1.00 98.75 69 GLY A O 1
ATOM 502 N N . GLY A 1 70 ? 10.220 4.286 5.467 1.00 98.69 70 GLY A N 1
ATOM 503 C CA . GLY A 1 70 ? 9.725 2.959 5.825 1.00 98.69 70 GLY A CA 1
ATOM 504 C C . GLY A 1 70 ? 8.641 2.991 6.909 1.00 98.69 70 GLY A C 1
ATOM 505 O O . GLY A 1 70 ? 8.541 3.955 7.672 1.00 98.69 70 GLY A O 1
ATOM 506 N N . PRO A 1 71 ? 7.863 1.906 7.078 1.00 98.19 71 PRO A N 1
ATOM 507 C CA . PRO A 1 71 ? 6.745 1.878 8.019 1.00 98.19 71 PRO A CA 1
ATOM 508 C C . PRO A 1 71 ? 7.182 2.021 9.491 1.00 98.19 71 PRO A C 1
ATOM 510 O O . PRO A 1 71 ? 6.401 2.436 10.344 1.00 98.19 71 PRO A O 1
ATOM 513 N N . THR A 1 72 ? 8.436 1.736 9.828 1.00 97.94 72 THR A N 1
ATOM 514 C CA . THR A 1 72 ? 8.954 1.936 11.191 1.00 97.94 72 THR A CA 1
ATOM 515 C C . THR A 1 72 ? 9.560 3.316 11.426 1.00 97.94 72 THR A C 1
ATOM 517 O O . THR A 1 72 ? 9.900 3.635 12.565 1.00 97.94 72 THR A O 1
ATOM 520 N N . ASP A 1 73 ? 9.726 4.122 10.379 1.00 98.38 73 ASP A N 1
ATOM 521 C CA . ASP A 1 73 ? 10.403 5.408 10.476 1.00 98.38 73 ASP A CA 1
ATOM 522 C C . ASP A 1 73 ? 9.456 6.468 11.060 1.00 98.38 73 ASP A C 1
ATOM 524 O O . ASP A 1 73 ? 8.251 6.490 10.798 1.00 98.38 73 ASP A O 1
ATOM 528 N N . GLU A 1 74 ? 9.994 7.381 11.872 1.00 96.88 74 GLU A N 1
ATOM 529 C CA . GLU A 1 74 ? 9.203 8.503 12.390 1.00 96.88 74 GLU A CA 1
ATOM 530 C C . GLU A 1 74 ? 8.824 9.466 11.257 1.00 96.88 74 GLU A C 1
ATOM 532 O O . GLU A 1 74 ? 7.709 9.999 11.210 1.00 96.88 74 GLU A O 1
ATOM 537 N N . ASN A 1 75 ? 9.756 9.691 10.333 1.00 98.06 75 ASN A N 1
ATOM 538 C CA . ASN A 1 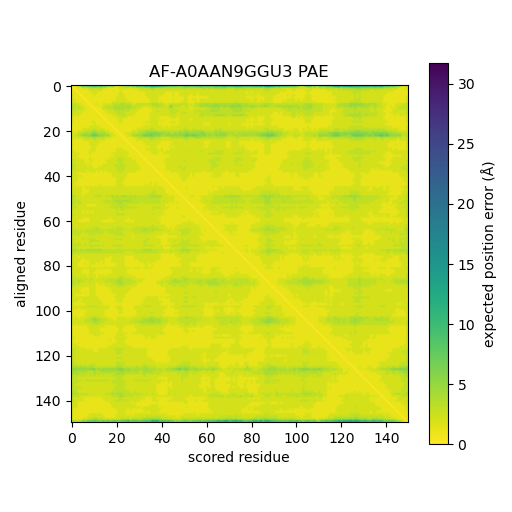75 ? 9.569 10.532 9.165 1.00 98.06 75 ASN A CA 1
ATOM 539 C C . ASN A 1 75 ? 9.195 9.677 7.948 1.00 98.06 75 ASN A C 1
ATOM 541 O O . ASN A 1 75 ? 10.068 9.156 7.264 1.00 98.06 75 ASN A O 1
ATOM 545 N N . ARG A 1 76 ? 7.888 9.540 7.725 1.00 98.75 76 ARG A N 1
ATOM 546 C CA . ARG A 1 76 ? 7.272 8.851 6.587 1.00 98.75 76 ARG A CA 1
ATOM 547 C C . ARG A 1 76 ? 5.921 9.479 6.263 1.00 98.75 76 ARG A C 1
ATOM 549 O O . ARG A 1 76 ? 5.329 10.145 7.128 1.00 98.75 76 ARG A O 1
ATOM 556 N N . HIS A 1 77 ? 5.378 9.212 5.082 1.00 98.88 77 HIS A N 1
ATOM 557 C CA . HIS A 1 77 ? 3.971 9.474 4.818 1.00 98.88 77 HIS A CA 1
ATOM 558 C C . HIS A 1 77 ? 3.077 8.549 5.657 1.00 98.88 77 HIS A C 1
ATOM 560 O O . HIS A 1 77 ? 3.492 7.503 6.166 1.00 98.88 77 HIS A O 1
ATOM 566 N N . ALA A 1 78 ? 1.803 8.922 5.802 1.00 98.81 78 ALA A N 1
ATOM 567 C CA . ALA A 1 78 ? 0.848 8.060 6.491 1.00 98.81 78 ALA A CA 1
ATOM 568 C C . ALA A 1 78 ? 0.615 6.766 5.696 1.00 98.81 78 ALA A C 1
ATOM 570 O O . ALA A 1 78 ? 0.561 5.693 6.290 1.00 98.81 78 ALA A O 1
ATOM 571 N N . GLY A 1 79 ? 0.537 6.876 4.366 1.00 98.88 79 GLY A N 1
ATOM 572 C CA . GLY A 1 79 ? 0.286 5.762 3.455 1.00 98.88 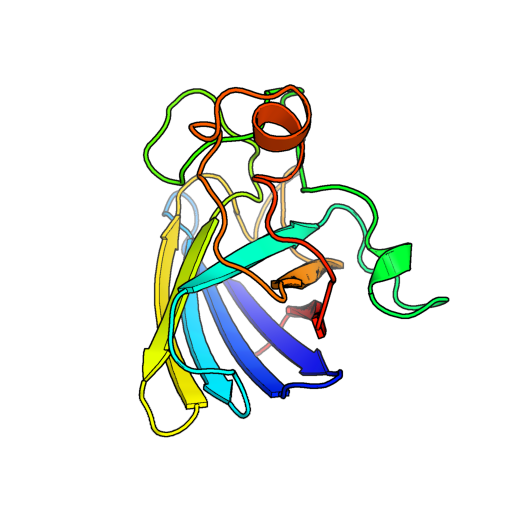79 GLY A CA 1
ATOM 573 C C . GLY A 1 79 ? 1.475 4.851 3.147 1.00 98.88 79 GLY A C 1
ATOM 574 O O . GLY A 1 79 ? 1.275 3.894 2.406 1.00 98.88 79 GLY A O 1
ATOM 575 N N . ASP A 1 80 ? 2.666 5.107 3.692 1.00 98.94 80 ASP A N 1
ATOM 576 C CA . ASP A 1 80 ? 3.846 4.269 3.450 1.00 98.94 80 ASP A CA 1
ATOM 577 C C . ASP A 1 80 ? 3.767 2.990 4.304 1.00 98.94 80 ASP A C 1
ATOM 579 O O . ASP A 1 80 ? 3.989 3.034 5.519 1.00 98.94 80 ASP A O 1
ATOM 583 N N . LEU A 1 81 ? 3.424 1.853 3.687 1.00 98.88 81 LEU A N 1
ATOM 584 C CA . LEU A 1 81 ? 3.355 0.543 4.357 1.00 98.88 81 LEU A CA 1
ATOM 585 C C . LEU A 1 81 ? 4.573 -0.347 4.049 1.00 98.88 81 LEU A C 1
ATOM 587 O O . LEU A 1 81 ? 4.671 -1.451 4.583 1.00 98.88 81 LEU A O 1
ATOM 591 N N . GLY A 1 82 ? 5.517 0.145 3.241 1.00 98.81 82 GLY A N 1
ATOM 592 C CA . GLY A 1 82 ? 6.737 -0.555 2.848 1.00 98.81 82 GLY A CA 1
ATOM 593 C C . GLY A 1 82 ? 6.500 -1.570 1.733 1.00 98.81 82 GLY A C 1
ATOM 594 O O . GLY A 1 82 ? 5.805 -1.283 0.761 1.00 98.81 82 GLY A O 1
ATOM 595 N N . ASN A 1 83 ? 7.087 -2.759 1.876 1.00 98.94 83 ASN A N 1
ATOM 596 C CA . ASN A 1 83 ? 7.029 -3.817 0.871 1.00 98.94 83 ASN A CA 1
ATOM 597 C C . ASN A 1 83 ? 6.131 -4.979 1.297 1.00 98.94 83 ASN A C 1
ATOM 599 O O . ASN A 1 83 ? 6.119 -5.387 2.459 1.00 98.94 83 ASN A O 1
ATOM 603 N N . ILE A 1 84 ? 5.453 -5.569 0.316 1.00 98.88 84 ILE A N 1
ATOM 604 C CA . ILE A 1 84 ? 4.971 -6.952 0.381 1.00 98.88 84 ILE A CA 1
ATOM 605 C C . ILE A 1 84 ? 5.927 -7.837 -0.423 1.00 98.88 84 ILE A C 1
ATOM 607 O O . ILE A 1 84 ? 6.535 -7.374 -1.389 1.00 98.88 84 ILE A O 1
ATOM 611 N N . THR A 1 85 ? 6.070 -9.104 -0.041 1.00 98.81 85 THR A N 1
ATOM 612 C CA . THR A 1 85 ? 7.008 -10.029 -0.692 1.00 98.81 85 THR A CA 1
ATOM 613 C C . THR A 1 85 ? 6.250 -11.182 -1.327 1.00 98.81 85 THR A C 1
ATOM 615 O O . THR A 1 85 ? 5.517 -11.886 -0.634 1.00 98.81 85 THR A O 1
ATOM 618 N N . ALA A 1 86 ? 6.437 -11.375 -2.630 1.00 98.75 86 ALA A N 1
ATOM 619 C CA . ALA A 1 86 ? 5.901 -12.514 -3.359 1.00 98.75 86 ALA A CA 1
ATOM 620 C C . ALA A 1 86 ? 6.928 -13.648 -3.453 1.00 98.75 86 ALA A C 1
ATOM 622 O O . ALA A 1 86 ? 8.112 -13.400 -3.706 1.00 98.75 86 ALA A O 1
ATOM 623 N N . GLY A 1 87 ? 6.465 -14.885 -3.265 1.00 97.88 87 GLY A N 1
ATOM 624 C CA . GLY A 1 87 ? 7.258 -16.088 -3.519 1.00 97.88 87 GLY A CA 1
ATOM 625 C C . GLY A 1 87 ? 7.398 -16.409 -5.012 1.00 97.88 87 GLY A C 1
ATOM 626 O O . GLY A 1 87 ? 6.914 -15.678 -5.877 1.00 97.88 87 GLY A O 1
ATOM 627 N N . ASP A 1 88 ? 8.030 -17.545 -5.318 1.00 98.31 88 ASP A N 1
ATOM 628 C CA . ASP A 1 88 ? 8.183 -18.052 -6.695 1.00 98.31 88 ASP A CA 1
ATOM 629 C C . ASP A 1 88 ? 6.841 -18.408 -7.363 1.00 98.31 88 ASP A C 1
ATOM 631 O O . ASP A 1 88 ? 6.745 -18.489 -8.586 1.00 98.31 88 ASP A O 1
ATOM 635 N N . ASP A 1 89 ? 5.794 -18.602 -6.561 1.00 98.19 89 ASP A N 1
ATOM 636 C CA . ASP A 1 89 ? 4.411 -18.795 -6.999 1.00 98.19 89 ASP A CA 1
ATOM 637 C C . ASP A 1 89 ? 3.700 -17.480 -7.377 1.00 98.19 89 ASP A C 1
ATOM 639 O O . ASP A 1 89 ? 2.564 -17.505 -7.856 1.00 98.19 89 ASP A O 1
ATOM 643 N N . GLY A 1 90 ? 4.360 -16.332 -7.189 1.00 98.56 90 GLY A N 1
ATOM 644 C CA . GLY A 1 90 ? 3.808 -15.009 -7.466 1.00 98.56 90 GLY A CA 1
ATOM 645 C C . GLY A 1 90 ? 2.729 -14.575 -6.475 1.00 98.56 90 GLY A C 1
ATOM 646 O O . GLY A 1 90 ? 1.902 -13.717 -6.812 1.00 98.56 90 GLY A O 1
ATOM 647 N N . ILE A 1 91 ? 2.704 -15.171 -5.277 1.00 98.75 91 ILE A N 1
ATOM 648 C CA . ILE A 1 91 ? 1.741 -14.868 -4.217 1.00 98.75 91 ILE A CA 1
ATOM 649 C C . ILE A 1 91 ? 2.448 -14.151 -3.068 1.00 98.75 91 ILE A C 1
ATOM 651 O O . ILE A 1 91 ? 3.461 -14.616 -2.549 1.00 98.75 91 ILE A O 1
ATOM 655 N N . ALA A 1 92 ? 1.882 -13.020 -2.650 1.00 98.75 92 ALA A N 1
ATOM 656 C CA . ALA A 1 92 ? 2.261 -12.307 -1.439 1.00 98.75 92 ALA A CA 1
ATOM 657 C C . ALA A 1 92 ? 1.119 -12.372 -0.417 1.00 98.75 92 ALA A C 1
ATOM 659 O O . ALA A 1 92 ? 0.068 -11.751 -0.610 1.00 98.75 92 ALA A O 1
ATOM 660 N N . THR A 1 93 ? 1.333 -13.089 0.689 1.00 98.75 93 THR A N 1
ATOM 661 C CA . THR A 1 93 ? 0.442 -13.040 1.857 1.00 98.75 93 THR A CA 1
ATOM 662 C C . THR A 1 93 ? 0.768 -11.805 2.690 1.00 98.75 93 THR A C 1
ATOM 664 O O . THR A 1 93 ? 1.889 -11.626 3.166 1.00 98.75 93 THR A O 1
ATOM 667 N N . VAL A 1 94 ? -0.224 -10.941 2.882 1.00 98.81 94 VAL A N 1
ATOM 668 C CA . VAL A 1 94 ? -0.083 -9.657 3.568 1.00 98.81 94 VAL A CA 1
ATOM 669 C C . VAL A 1 94 ? -0.599 -9.777 4.996 1.00 98.81 94 VAL A C 1
ATOM 671 O O . VAL A 1 94 ? -1.721 -10.230 5.223 1.00 98.81 94 VAL A O 1
ATOM 674 N N . LYS A 1 95 ? 0.217 -9.338 5.957 1.00 98.62 95 LYS A N 1
ATOM 675 C CA . LYS A 1 95 ? -0.153 -9.201 7.369 1.00 98.62 95 LYS A CA 1
ATOM 676 C C . LYS A 1 95 ? 0.593 -8.022 7.989 1.00 98.62 95 LYS A C 1
ATOM 678 O O . LYS A 1 95 ? 1.741 -8.153 8.403 1.00 98.62 95 LYS A O 1
ATOM 683 N N . ILE A 1 96 ? -0.063 -6.868 8.025 1.00 98.75 96 ILE A N 1
ATOM 684 C CA . ILE A 1 96 ? 0.508 -5.592 8.475 1.00 98.75 96 ILE A CA 1
ATOM 685 C C . ILE A 1 96 ? -0.328 -5.044 9.632 1.00 98.75 96 ILE A C 1
ATOM 687 O O . ILE A 1 96 ? -1.549 -5.182 9.651 1.00 98.75 96 ILE A O 1
ATOM 691 N N . GLU A 1 97 ? 0.327 -4.387 10.584 1.00 98.69 97 GLU A N 1
ATOM 692 C CA . GLU A 1 97 ? -0.317 -3.588 11.625 1.00 98.69 97 GLU A CA 1
ATOM 693 C C . GLU A 1 97 ? 0.315 -2.195 11.640 1.00 98.69 97 GLU A C 1
ATOM 695 O O . GLU A 1 97 ? 1.532 -2.069 11.774 1.00 98.69 97 GLU A O 1
ATOM 700 N N . ASP A 1 98 ? -0.496 -1.146 11.484 1.00 98.75 98 ASP A N 1
ATOM 701 C CA . ASP A 1 98 ? 0.009 0.209 11.279 1.00 98.75 98 ASP A CA 1
ATOM 702 C C . ASP A 1 98 ? -0.817 1.282 12.008 1.00 98.75 98 ASP A C 1
ATOM 704 O O . ASP A 1 98 ? -2.045 1.227 12.106 1.00 98.75 98 ASP A O 1
ATOM 708 N N . LYS A 1 99 ? -0.115 2.280 12.555 1.00 98.19 99 LYS A N 1
ATOM 709 C CA . LYS A 1 99 ? -0.676 3.322 13.430 1.00 98.19 99 LYS A CA 1
ATOM 710 C C . LYS A 1 99 ? -1.091 4.600 12.698 1.00 98.19 99 LYS A C 1
ATOM 712 O O . LYS A 1 99 ? -1.707 5.462 13.320 1.00 98.19 99 LYS A O 1
ATOM 717 N N . GLN A 1 100 ? -0.727 4.777 11.427 1.00 98.62 100 GLN A N 1
ATOM 718 C CA . GLN A 1 100 ? -0.952 6.025 10.684 1.00 98.62 100 GLN A CA 1
ATOM 719 C C . GLN A 1 100 ? -2.090 5.944 9.664 1.00 98.62 100 GLN A C 1
ATOM 721 O O . GLN A 1 100 ? -2.411 6.955 9.042 1.00 98.62 100 GLN A O 1
ATOM 726 N N . ILE A 1 101 ? -2.733 4.784 9.536 1.00 98.62 101 ILE A N 1
ATOM 727 C CA . ILE A 1 101 ? -3.782 4.520 8.545 1.00 98.62 101 ILE A CA 1
ATOM 728 C C . ILE A 1 101 ? -5.138 4.198 9.204 1.00 98.62 101 ILE A C 1
ATOM 730 O O . ILE A 1 101 ? -5.679 3.103 9.028 1.00 98.62 101 ILE A O 1
ATOM 734 N N . PRO A 1 102 ? -5.698 5.112 10.019 1.00 98.56 102 PRO A N 1
ATOM 735 C CA . PRO A 1 102 ? -6.945 4.848 10.725 1.00 98.56 102 PRO A CA 1
ATOM 736 C C . PRO A 1 102 ? -8.110 4.664 9.741 1.00 98.56 102 PRO A C 1
ATOM 738 O O . PRO A 1 102 ? -8.138 5.259 8.668 1.00 98.56 102 PRO A O 1
ATOM 741 N N . LEU A 1 103 ? -9.111 3.881 10.130 1.00 98.75 103 LEU A N 1
ATOM 742 C CA . LEU A 1 103 ? -10.398 3.763 9.437 1.00 98.75 103 LEU A CA 1
ATOM 743 C C . LEU A 1 103 ? -11.421 4.803 9.929 1.00 98.75 103 LEU A C 1
ATOM 745 O O . LEU A 1 103 ? -12.472 4.980 9.313 1.00 98.75 103 LEU A O 1
ATOM 749 N N . ILE A 1 104 ? -11.118 5.511 11.021 1.00 97.12 104 ILE A N 1
ATOM 750 C CA . ILE A 1 104 ? -12.007 6.462 11.703 1.00 97.12 104 ILE A CA 1
ATOM 751 C C . ILE A 1 104 ? -11.335 7.839 11.789 1.00 97.12 104 ILE A C 1
ATOM 753 O O . ILE A 1 104 ? -10.120 7.946 11.946 1.00 97.12 104 ILE A O 1
ATOM 757 N N . GLY A 1 105 ? -12.137 8.903 11.738 1.00 96.69 105 GLY A N 1
ATOM 758 C CA . GLY A 1 105 ? -11.678 10.271 11.975 1.00 96.69 105 GLY A CA 1
ATOM 759 C C . GLY A 1 105 ? -11.174 10.996 10.719 1.00 96.69 105 GLY A C 1
ATOM 760 O O . GLY A 1 105 ? -11.284 10.481 9.606 1.00 96.69 105 GLY A O 1
ATOM 761 N N . PRO A 1 106 ? -10.637 12.218 10.879 1.00 96.31 106 PRO A N 1
ATOM 762 C CA . PRO A 1 106 ? -10.349 13.125 9.762 1.00 96.31 106 PRO A CA 1
ATOM 763 C C . PRO A 1 106 ? -9.233 12.629 8.834 1.00 96.31 106 PRO A C 1
ATOM 765 O O . PRO A 1 106 ? -9.228 12.951 7.650 1.00 96.31 106 PRO A O 1
ATOM 768 N N . SER A 1 107 ? -8.313 11.815 9.352 1.00 97.38 107 SER A N 1
ATOM 769 C CA . SER A 1 107 ? -7.233 11.200 8.570 1.00 97.38 107 SER A CA 1
ATOM 770 C C . SER A 1 107 ? -7.574 9.782 8.109 1.00 97.38 107 SER A C 1
ATOM 772 O O . SER A 1 107 ? -6.662 9.006 7.832 1.00 97.38 107 SER A O 1
ATOM 774 N N . SER A 1 108 ? -8.863 9.427 8.065 1.00 98.56 108 SER A N 1
ATOM 775 C CA . SER A 1 108 ? -9.289 8.093 7.649 1.00 98.56 108 SER A CA 1
ATOM 776 C C . SER A 1 108 ? -8.804 7.753 6.234 1.00 98.56 108 SER A C 1
ATOM 778 O O . SER A 1 108 ? -8.734 8.615 5.348 1.00 98.56 108 SER A O 1
ATOM 780 N N . ILE A 1 109 ? -8.468 6.478 6.031 1.00 98.88 109 ILE A N 1
ATOM 781 C CA . ILE A 1 109 ? -8.111 5.911 4.725 1.00 98.88 109 ILE A CA 1
ATOM 782 C C . ILE A 1 109 ? -9.327 5.404 3.938 1.00 98.88 109 ILE A C 1
ATOM 784 O O . ILE A 1 109 ? -9.184 4.997 2.789 1.00 98.88 109 ILE A O 1
ATOM 788 N N . ILE A 1 110 ? -10.526 5.410 4.530 1.00 98.81 110 ILE A N 1
ATOM 789 C CA . ILE A 1 110 ? -11.754 5.031 3.821 1.00 98.81 110 ILE A CA 1
ATOM 790 C C . ILE A 1 110 ? -11.967 5.973 2.631 1.00 98.81 110 ILE A C 1
ATOM 792 O O . ILE A 1 110 ? -11.881 7.192 2.766 1.00 98.81 110 ILE A O 1
ATOM 796 N N . GLY A 1 111 ? -12.255 5.399 1.463 1.00 98.75 111 GLY A N 1
ATOM 797 C CA . GLY A 1 111 ? -12.422 6.138 0.213 1.00 98.75 111 GLY A CA 1
ATOM 798 C C . GLY A 1 111 ? -11.109 6.569 -0.443 1.00 98.75 111 GLY A C 1
ATOM 799 O O . GLY A 1 111 ? -11.154 7.278 -1.441 1.00 98.75 111 GLY A O 1
ATOM 800 N N . ARG A 1 112 ? -9.951 6.156 0.085 1.00 98.88 112 ARG A N 1
ATOM 801 C CA . ARG A 1 112 ? -8.639 6.296 -0.569 1.00 98.88 112 ARG A CA 1
ATOM 802 C C . ARG A 1 112 ? -8.297 5.041 -1.366 1.00 98.88 112 ARG A C 1
ATOM 804 O O . ARG A 1 112 ? -9.054 4.072 -1.331 1.00 98.88 112 ARG A O 1
ATOM 811 N N . SER A 1 113 ? -7.165 5.042 -2.065 1.00 98.88 113 SER A N 1
ATOM 812 C CA . SER A 1 113 ? -6.730 3.880 -2.849 1.00 98.88 113 SER A CA 1
ATOM 813 C C . SER A 1 113 ? -5.565 3.154 -2.195 1.00 98.88 113 SER A C 1
ATOM 815 O O . SER A 1 113 ? -4.607 3.789 -1.774 1.00 98.88 113 SER A O 1
ATOM 817 N N . LEU A 1 114 ? -5.602 1.827 -2.176 1.00 98.94 114 LEU A N 1
ATOM 818 C CA . LEU A 1 114 ? -4.418 0.997 -1.970 1.00 98.94 114 LEU A CA 1
ATOM 819 C C . LEU A 1 114 ? -3.779 0.712 -3.334 1.00 98.94 114 LEU A C 1
ATOM 821 O O . LEU A 1 114 ? -4.500 0.452 -4.299 1.00 98.94 114 LEU A O 1
ATOM 825 N N . VAL A 1 115 ? -2.451 0.751 -3.420 1.00 98.94 115 VAL A N 1
ATOM 826 C CA . VAL A 1 115 ? -1.688 0.540 -4.655 1.00 98.94 115 VAL A CA 1
ATOM 827 C C . VAL A 1 115 ? -0.546 -0.441 -4.407 1.00 98.94 115 VAL A C 1
ATOM 829 O O . VAL A 1 115 ? 0.180 -0.325 -3.421 1.00 98.94 115 VAL A O 1
ATOM 832 N N . VAL A 1 116 ? -0.380 -1.389 -5.333 1.00 98.88 116 VAL A N 1
ATOM 833 C CA . VAL A 1 116 ? 0.796 -2.266 -5.423 1.00 98.88 116 VAL A CA 1
ATOM 834 C C . VAL A 1 116 ? 1.669 -1.787 -6.576 1.00 98.88 116 VAL A C 1
ATOM 836 O O . VAL A 1 116 ? 1.166 -1.494 -7.669 1.00 98.88 116 VAL A O 1
ATOM 839 N N . HIS A 1 117 ? 2.973 -1.720 -6.338 1.00 98.81 117 HIS A N 1
ATOM 840 C CA . HIS A 1 117 ? 3.956 -1.231 -7.292 1.00 98.81 117 HIS A CA 1
ATOM 841 C C . HIS A 1 117 ? 4.744 -2.349 -7.979 1.00 98.81 117 HIS A C 1
ATOM 843 O O . HIS A 1 117 ? 4.778 -3.491 -7.537 1.00 98.81 117 HIS A O 1
ATOM 849 N N . GLU A 1 118 ? 5.359 -2.011 -9.108 1.00 98.56 118 GLU A N 1
ATOM 850 C CA . GLU A 1 118 ? 6.148 -2.917 -9.943 1.00 98.56 118 GLU A CA 1
ATOM 851 C C . GLU A 1 118 ? 7.441 -3.383 -9.268 1.00 98.56 118 GLU A C 1
ATOM 853 O O . GLU A 1 118 ? 7.855 -4.517 -9.485 1.00 98.56 118 GLU A O 1
ATOM 858 N N . LYS A 1 119 ? 8.077 -2.514 -8.479 1.00 98.69 119 LYS A N 1
ATOM 859 C CA . LYS A 1 119 ? 9.371 -2.761 -7.837 1.00 98.69 119 LYS A CA 1
ATOM 860 C C . LYS A 1 119 ? 9.252 -2.649 -6.323 1.00 98.69 119 LYS A C 1
ATOM 862 O O . LYS A 1 119 ? 8.286 -2.077 -5.813 1.00 98.69 119 LYS A O 1
ATOM 867 N N . GLY A 1 120 ? 10.276 -3.132 -5.627 1.00 98.75 120 GLY A N 1
ATOM 868 C CA . GLY A 1 120 ? 10.464 -2.864 -4.207 1.00 98.75 120 GLY A CA 1
ATOM 869 C C . GLY A 1 120 ? 10.637 -1.367 -3.940 1.00 98.75 120 GLY A C 1
ATOM 870 O O . GLY A 1 120 ? 11.305 -0.660 -4.696 1.00 98.75 120 GLY A O 1
ATOM 871 N N . ASP A 1 121 ? 10.008 -0.910 -2.867 1.00 98.81 121 ASP A N 1
ATOM 872 C CA . ASP A 1 121 ? 10.213 0.385 -2.236 1.00 98.81 121 ASP A CA 1
ATOM 873 C C . ASP A 1 121 ? 11.554 0.382 -1.479 1.00 98.81 121 ASP A C 1
ATOM 875 O O . ASP A 1 121 ? 11.817 -0.495 -0.653 1.00 98.81 121 ASP A O 1
ATOM 879 N N . ASP A 1 122 ? 12.405 1.369 -1.759 1.00 98.75 122 ASP A N 1
ATOM 880 C CA . ASP A 1 122 ? 13.700 1.573 -1.103 1.00 98.75 122 ASP A CA 1
ATOM 881 C C . ASP A 1 122 ? 13.613 2.237 0.285 1.00 98.75 122 ASP A C 1
ATOM 883 O O . ASP A 1 122 ? 14.634 2.466 0.939 1.00 98.75 122 ASP A O 1
ATOM 887 N N . LEU A 1 123 ? 12.401 2.539 0.748 1.00 98.69 123 LEU A N 1
ATOM 888 C CA . LEU A 1 123 ? 12.059 3.085 2.059 1.00 98.69 123 LEU A CA 1
ATOM 889 C C . LEU A 1 123 ? 12.703 4.449 2.343 1.00 98.69 123 LEU A C 1
ATOM 891 O O . LEU A 1 123 ? 13.011 4.765 3.495 1.00 98.69 123 LEU A O 1
ATOM 895 N N . GLY A 1 124 ? 12.962 5.245 1.303 1.00 98.38 124 GLY A N 1
ATOM 896 C CA . GLY A 1 124 ? 13.631 6.542 1.432 1.00 98.38 124 GLY A CA 1
ATOM 897 C C . GLY A 1 124 ? 15.153 6.435 1.566 1.00 98.38 124 GLY A C 1
ATOM 898 O O . GLY A 1 124 ? 15.814 7.416 1.912 1.00 98.38 124 GLY A O 1
ATOM 899 N N . LYS A 1 125 ? 15.727 5.246 1.325 1.00 98.38 125 LYS A N 1
ATOM 900 C CA . LYS A 1 125 ? 17.149 4.928 1.568 1.00 98.38 125 LYS A CA 1
ATOM 901 C C . LYS A 1 125 ? 17.942 4.697 0.278 1.00 98.38 125 LYS A C 1
ATOM 903 O O . LYS A 1 125 ? 19.104 4.304 0.335 1.00 98.38 125 LYS A O 1
ATOM 908 N N . GLY A 1 126 ? 17.352 4.998 -0.878 1.00 97.19 126 GLY A N 1
ATOM 909 C CA . GLY A 1 126 ? 17.977 4.867 -2.198 1.00 97.19 126 GLY A CA 1
ATOM 910 C C . GLY A 1 126 ? 18.954 5.989 -2.567 1.00 97.19 126 GLY A C 1
ATOM 911 O O . GLY A 1 126 ? 19.625 5.903 -3.593 1.00 97.19 126 GLY A O 1
ATOM 912 N N . GLY A 1 127 ? 19.059 7.047 -1.753 1.00 97.56 127 GLY A N 1
ATOM 913 C CA . GLY A 1 127 ? 20.077 8.095 -1.915 1.00 97.56 127 GLY A CA 1
ATOM 914 C C . GLY A 1 127 ? 19.825 9.095 -3.053 1.00 97.56 127 GLY A C 1
ATOM 915 O O . GLY A 1 127 ? 20.754 9.782 -3.472 1.00 97.56 127 GLY A O 1
ATOM 916 N N . ASN A 1 128 ? 18.591 9.194 -3.556 1.00 97.88 128 ASN A N 1
ATOM 917 C CA . ASN A 1 128 ? 18.183 10.176 -4.566 1.00 97.88 128 ASN A CA 1
ATOM 918 C C . ASN A 1 128 ? 16.887 10.903 -4.154 1.00 97.88 128 ASN A C 1
ATOM 920 O O . ASN A 1 128 ? 16.218 10.506 -3.203 1.00 97.88 128 ASN A O 1
ATOM 924 N N . GLU A 1 129 ? 16.525 11.982 -4.854 1.00 97.56 129 GLU A N 1
ATOM 925 C CA . GLU A 1 129 ? 15.330 12.768 -4.503 1.00 97.56 129 GLU A CA 1
ATOM 926 C C . GLU A 1 129 ? 14.023 11.979 -4.622 1.00 97.56 129 GLU A C 1
ATOM 928 O O . GLU A 1 129 ? 13.083 12.227 -3.869 1.00 97.56 129 GLU A O 1
ATOM 933 N N . GLU A 1 130 ? 13.951 11.050 -5.574 1.00 98.12 130 GLU A N 1
ATOM 934 C CA . GLU A 1 130 ? 12.748 10.261 -5.834 1.00 98.12 130 GLU A CA 1
ATOM 935 C C . GLU A 1 130 ? 12.510 9.215 -4.736 1.00 98.12 130 GLU A C 1
ATOM 937 O O . GLU A 1 130 ? 11.369 8.952 -4.367 1.00 98.12 130 GLU A O 1
ATOM 942 N N . SER A 1 131 ? 13.581 8.718 -4.114 1.00 98.31 131 SER A N 1
ATOM 943 C CA . SER A 1 131 ? 13.538 7.856 -2.930 1.00 98.31 131 SER A CA 1
ATOM 944 C C . SER A 1 131 ? 12.754 8.523 -1.798 1.00 98.31 131 SER A C 1
ATOM 946 O O . SER A 1 131 ? 11.878 7.908 -1.201 1.00 98.31 131 SER A O 1
ATOM 948 N N . LEU A 1 132 ? 12.961 9.827 -1.579 1.00 98.00 132 LEU A N 1
ATOM 949 C CA . LEU A 1 132 ? 12.255 10.611 -0.557 1.00 98.00 132 LEU A CA 1
ATOM 950 C C . LEU A 1 132 ? 10.816 11.000 -0.947 1.00 98.00 132 LEU A C 1
ATOM 952 O O . LEU A 1 132 ? 10.137 11.663 -0.159 1.00 98.00 132 LEU A O 1
ATOM 956 N N . LYS A 1 133 ? 10.339 10.614 -2.136 1.00 98.06 133 LYS A N 1
ATOM 957 C CA . LYS A 1 133 ? 8.983 10.915 -2.632 1.00 98.06 133 LYS A CA 1
ATOM 958 C C . LYS A 1 133 ? 8.136 9.665 -2.843 1.00 98.06 133 LYS A C 1
ATOM 960 O O . LYS A 1 133 ? 6.967 9.672 -2.474 1.00 98.06 133 LYS A O 1
ATOM 965 N N . THR A 1 134 ? 8.700 8.635 -3.463 1.00 98.25 134 THR A N 1
ATOM 966 C CA . THR A 1 134 ? 7.967 7.441 -3.917 1.00 98.25 134 THR A CA 1
ATOM 967 C C . THR A 1 134 ? 8.685 6.136 -3.596 1.00 98.25 134 THR A C 1
ATOM 969 O O . THR A 1 134 ? 8.214 5.067 -3.992 1.00 98.25 134 TH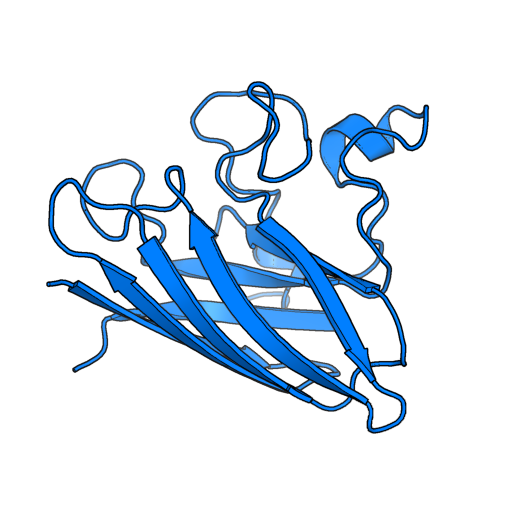R A O 1
ATOM 972 N N . GLY A 1 135 ? 9.859 6.207 -2.963 1.00 98.69 135 GLY A N 1
ATOM 973 C CA . GLY A 1 135 ? 10.645 5.018 -2.670 1.00 98.69 135 GLY A CA 1
ATOM 974 C C . GLY A 1 135 ? 11.218 4.322 -3.902 1.00 98.69 135 GLY A C 1
ATOM 975 O O . GLY A 1 135 ? 11.594 3.158 -3.834 1.00 98.69 135 GLY A O 1
ATOM 976 N N . ASN A 1 136 ? 11.221 4.986 -5.066 1.00 98.50 136 ASN A N 1
ATOM 977 C CA . ASN A 1 136 ? 11.618 4.394 -6.348 1.00 98.50 136 ASN A CA 1
ATOM 978 C C . ASN A 1 136 ? 10.851 3.105 -6.731 1.00 98.50 136 ASN A C 1
ATOM 980 O O . ASN A 1 136 ? 11.311 2.341 -7.586 1.00 98.50 136 ASN A O 1
ATOM 984 N N . ALA A 1 137 ? 9.646 2.894 -6.185 1.00 98.38 137 ALA A N 1
ATOM 985 C CA . ALA A 1 137 ? 8.867 1.664 -6.369 1.00 98.38 137 ALA A CA 1
ATOM 986 C C . ALA A 1 137 ? 8.344 1.456 -7.813 1.00 98.38 137 ALA A C 1
ATOM 988 O O . ALA A 1 137 ? 7.851 0.388 -8.177 1.00 98.38 137 ALA A O 1
ATOM 989 N N . GLY A 1 138 ? 8.476 2.456 -8.688 1.00 97.94 138 GLY A N 1
ATOM 990 C CA . GLY A 1 138 ? 8.152 2.332 -10.110 1.00 97.94 138 GLY A CA 1
ATOM 991 C C . GLY A 1 138 ? 6.650 2.348 -10.407 1.00 97.94 138 GLY A C 1
ATOM 992 O O . GLY A 1 138 ? 5.872 3.035 -9.740 1.00 97.94 138 GLY A O 1
ATOM 993 N N . GLY A 1 139 ? 6.244 1.639 -11.467 1.00 97.94 139 GLY A N 1
ATOM 994 C CA . GLY A 1 139 ? 4.877 1.680 -11.987 1.00 97.94 139 GLY A CA 1
ATOM 995 C C . GLY A 1 139 ? 3.830 1.126 -11.016 1.00 97.94 139 GLY A C 1
ATOM 996 O O . GLY A 1 139 ? 4.121 0.274 -10.186 1.00 97.94 139 GLY A O 1
ATOM 997 N N . ARG A 1 140 ? 2.581 1.582 -11.149 1.00 98.56 140 ARG A N 1
ATOM 998 C CA . ARG A 1 140 ? 1.433 1.103 -10.358 1.00 98.56 140 ARG A CA 1
ATOM 999 C C . ARG A 1 140 ? 0.793 -0.079 -11.081 1.00 98.56 140 ARG A C 1
ATOM 1001 O O . ARG A 1 140 ? 0.208 0.111 -12.147 1.00 98.56 140 ARG A O 1
ATOM 1008 N N . ILE A 1 141 ? 0.935 -1.289 -10.544 1.00 98.62 141 ILE A N 1
ATOM 1009 C CA . ILE A 1 141 ? 0.530 -2.522 -11.241 1.00 98.62 141 ILE A CA 1
ATOM 1010 C C . ILE A 1 141 ? -0.881 -2.988 -10.880 1.00 98.62 141 ILE A C 1
ATOM 1012 O O . ILE A 1 141 ? -1.523 -3.638 -11.704 1.00 98.62 141 ILE A O 1
ATOM 1016 N N . ALA A 1 142 ? -1.393 -2.613 -9.709 1.00 98.75 142 ALA A N 1
ATOM 1017 C CA . ALA A 1 142 ? -2.803 -2.737 -9.357 1.00 98.75 142 ALA A CA 1
ATOM 1018 C C . ALA A 1 142 ? -3.185 -1.703 -8.301 1.00 98.75 142 ALA A C 1
ATOM 1020 O O . ALA A 1 142 ? -2.341 -1.235 -7.535 1.00 98.75 142 ALA A O 1
ATOM 1021 N N . CYS A 1 143 ? -4.467 -1.369 -8.256 1.00 98.81 143 CYS A N 1
ATOM 1022 C CA . CYS 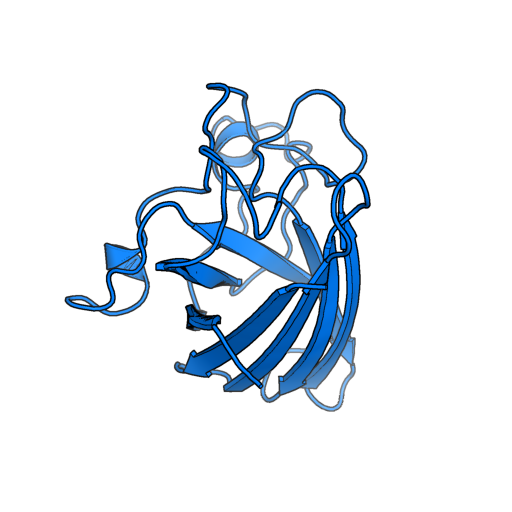A 1 143 ? -5.021 -0.491 -7.241 1.00 98.81 143 CYS A CA 1
ATOM 1023 C C . CYS A 1 143 ? -6.484 -0.826 -6.968 1.00 98.81 143 CYS A C 1
ATOM 1025 O O . CYS A 1 143 ? -7.143 -1.505 -7.757 1.00 98.81 143 CYS A O 1
ATOM 1027 N N . GLY A 1 144 ? -6.990 -0.340 -5.843 1.00 98.81 144 GLY A N 1
ATOM 1028 C CA . GLY A 1 144 ? -8.390 -0.472 -5.476 1.00 98.81 144 GLY A CA 1
ATOM 1029 C C . GLY A 1 144 ? -8.776 0.550 -4.422 1.00 98.81 144 GLY A C 1
ATOM 1030 O O . GLY A 1 144 ? -7.942 0.978 -3.623 1.00 98.81 144 GLY A O 1
ATOM 1031 N N . ILE A 1 145 ? -10.044 0.952 -4.433 1.00 98.88 145 ILE A N 1
ATOM 1032 C CA . ILE A 1 145 ? -10.588 1.887 -3.448 1.00 98.88 145 ILE A CA 1
ATOM 1033 C C . ILE A 1 145 ? -10.908 1.116 -2.165 1.00 98.88 145 ILE A C 1
ATOM 1035 O O . ILE A 1 145 ? -11.518 0.046 -2.201 1.00 98.88 145 ILE A O 1
ATOM 1039 N N . ILE A 1 146 ? -10.516 1.680 -1.027 1.00 98.94 146 ILE A N 1
ATOM 1040 C CA . ILE A 1 146 ? -10.762 1.130 0.304 1.00 98.94 146 ILE A CA 1
ATOM 1041 C C . ILE A 1 146 ? -12.203 1.470 0.705 1.00 98.94 146 ILE A C 1
ATOM 1043 O O . ILE A 1 146 ? -12.517 2.610 1.050 1.00 98.94 146 ILE A O 1
ATOM 1047 N N . GLY A 1 147 ? -13.093 0.482 0.639 1.00 98.81 147 GLY A N 1
ATOM 1048 C CA . GLY A 1 147 ? -14.520 0.625 0.931 1.00 98.81 147 GLY A CA 1
ATOM 1049 C C . GLY A 1 147 ? -14.923 -0.026 2.252 1.00 98.81 147 GLY A C 1
ATOM 1050 O O . GLY A 1 147 ? -14.304 -0.986 2.698 1.00 98.81 147 GLY A O 1
ATOM 1051 N N . ILE A 1 148 ? -15.986 0.471 2.884 1.00 98.50 148 ILE A N 1
ATOM 1052 C CA . ILE A 1 148 ? -16.546 -0.128 4.108 1.00 98.50 148 ILE A CA 1
ATOM 1053 C C . ILE A 1 148 ? -17.103 -1.529 3.800 1.00 98.50 148 ILE A C 1
ATOM 1055 O O . ILE A 1 148 ? -17.721 -1.734 2.756 1.00 98.50 148 ILE A O 1
ATOM 1059 N N . THR A 1 149 ? -16.927 -2.482 4.722 1.00 98.12 149 THR A N 1
ATOM 1060 C CA . THR A 1 149 ? -17.468 -3.849 4.602 1.00 98.12 149 THR A CA 1
ATOM 1061 C C . THR A 1 149 ? -18.122 -4.345 5.901 1.00 98.12 149 THR A C 1
ATOM 1063 O O . THR A 1 149 ? -18.013 -3.693 6.940 1.00 98.12 149 THR A O 1
ATOM 1066 N N . LYS A 1 150 ? -18.834 -5.480 5.825 1.00 89.06 150 LYS A N 1
ATOM 1067 C CA . LYS A 1 150 ? -19.546 -6.130 6.946 1.00 89.06 150 LYS A CA 1
ATOM 1068 C C . LYS A 1 150 ? -18.601 -6.859 7.915 1.00 89.06 150 LYS A C 1
ATOM 1070 O O . LYS A 1 150 ? -17.610 -7.476 7.476 1.00 89.06 150 LYS A O 1
#

InterPro domains:
  IPR001424 Superoxide dismutase, copper/zinc binding domain [PF00080] (12-146)
  IPR001424 Superoxide dismutase, copper/zinc binding domain [PR00068] (41-63)
  IPR001424 Superoxide dismutase, copper/zinc binding domain [PR00068] (77-86)
  IPR001424 Superoxide dismutase, copper/zinc binding domain [PR00068] (96-118)
  IPR001424 Superoxide dismutase, copper/zinc binding domain [PR00068] (121-147)
  IPR001424 Superoxide dismutase, copper/zinc binding domain [cd00305] (2-143)
  IPR018152 Superoxide dismutase, copper/zinc, binding site [PS00087] (41-51)
  IPR018152 Superoxide dismutase, copper/zinc, binding site [PS00332] (135-146)
  IPR024134 Superoxide dismutase (Cu/Zn) / superoxide dismutase copper chaperone [PTHR10003] (1-148)
  IPR036423 Superoxide dismutase-like, copper/zinc binding domain superfamily [G3DSA:2.60.40.200] (1-150)
  IPR036423 Superoxide dismutase-like, copper/zinc binding domain superfamily [SSF49329] (3-148)

Secondary structure (DSSP, 8-state):
-EEEEEEEEESSEEEEEEEE-TTSPEEEEEEEESPPSEEEEEEEES----EEEEGGG-SB--TT-PPP--TT-SSS-TTEEEEEEE-TTSEEEEEEEESS--SSSTT--TTSEEEEESS---TT-SSSTTHHHHTT--SEEEEEE-EE--

Radius of gyration: 13.93 Å; Cα contacts (8 Å, |Δi|>4): 439; chains: 1; bounding box: 40×36×35 Å

Organism: NCBI:txid31220

pLDDT: mean 98.27, std 1.23, range [89.06, 98.94]

=== Feature glossary ===
The record interleaves many kinds of information about one protein. Here is each kind framed as the question it answers.

Q: What known structures does this most resemble?
A: Structural nearest neighbors (via Foldseek easy-search vs the PDB). Reported per hit: target PDB id, E-value, and alignment TM-score. A TM-score above ~0.5 is the conventional threshold for 'same fold'.

Q: Where is each backbone atom in 3D?
A: The mmCIF table is the protein's shape written out atom by atom. For each backbone N, Cα, C, and carbonyl O, it records an (x, y, z) coordinate triple in Å plus the residue type, chain letter, and residue number.

Q: What are the backbone torsion angles?
A: The φ/ψ torsion pair specifies the backbone conformation at each residue. φ rotates about the N–Cα bond, ψ about the Cα–C bond. Steric clashes forbid most of the (φ, ψ) plane — the allowed regions (α-helix basin, β-sheet basin, left-handed helix) are the Ramachandran-allowed regions.

Q: Which residues are buried vs exposed?
A: Solvent-accessible surface area (SASA) is the area in Å² traced out by the centre of a 1.4 Å probe sphere (a water molecule) rolled over the protein's van der Waals surface (Shrake–Rupley / Lee–Richards construction). Buried residues have near-zero SASA; fully exposed residues c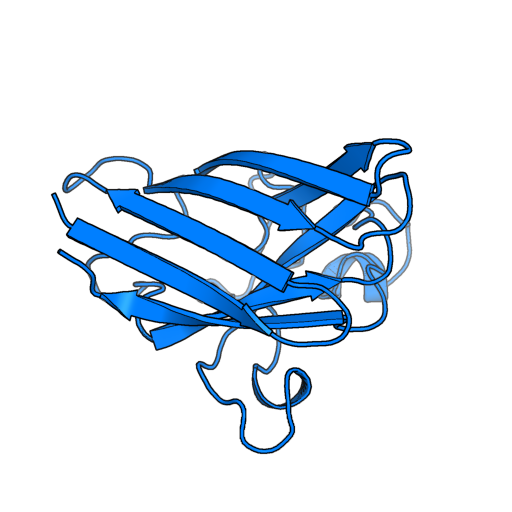an exceed 200 Å². The total SASA scales roughly with the number of surface residues.

Q: How confident is the AlphaFold model at each residue?
A: pLDDT is the predicted lDDT-Cα score: AlphaFold's confidence that the local environment of each residue (all inter-atomic distances within 15 Å) is correctly placed. It is a per-residue number between 0 and 100, with higher meaning more reliable.

Q: What does the local fold look like, residue by residue?
A: 3Di is Foldseek's structural alphabet. Each residue is assigned one of twenty discrete states based on how its Cα sits relative to its spatial (not sequential) neighbors. Aligning 3Di strings finds structural homologs roughly as well as full 3D superposition, but orders of magnitude faster.

Q: How big and how compact is the whole molecule?
A: Radius of gyration (Rg) is the root-mean-square distance of Cα atoms from their centroid — a single number for overall size and compactness. A globular domain of N residues has Rg ≈ 2.2·N^0.38 Å; an extended or disordered chain has a much larger Rg. The Cα contact count is the number of residue pairs whose Cα atoms are within 8 Å and are more than four positions apart in sequence — a standard proxy for tertiary packing density. The bounding box is the smallest axis-aligned box enclosing all Cα atoms.

Q: Which residues are in helices, strands, or loops?
A: DSSP 8-state secondary structure assigns each residue one of H (α-helix), G (3₁₀-helix), I (π-helix), E (extended β-strand), B (isolated β-bridge), T (hydrogen-bonded turn), S (bend), or '-' (coil). The assignment is computed from backbone hydrogen-bond geometry via the Kabsch–Sander algorithm.

Q: How mobile is each atom in the crystal?
A: Crystallographic B-factors measure how much each atom's electron density is smeared out, in Å². They rise in mobile loops and surface residues and fall in the buried interior. In AlphaFold models this column is repurposed to hold pLDDT instead.

Q: What if only a Cα trace is available?
A: P-SEA three-state annotation labels each residue as helix, strand, or coil based purely on the geometry of the Cα trace. It serves as a fallback when the full backbone (and thus DSSP) is unavailable.

Q: What family and function is it annotated with?
A: Database cross-references. InterPro integrates a dozen domain/family signature databases into unified entries with residue-range hits. GO terms attach function/process/location labels with evidence codes. CATH codes position the fold in a four-level structural taxonomy. Organism is the NCBI-taxonomy species name.

Q: Are the domains correctly placed relative to each other?
A: Predicted Aligned Error (PAE) is an AlphaFold confidence matrix: entry (i, j) is the expected error in the position of residue j, in ångströms, when the prediction is superimposed on the true structure at residue i. Low PAE within a block of residues means that block is internally rigid and well-predicted; high PAE between two blocks means their relative placement is uncertain even if each block individually is confident.

Q: What do the diagnostic plots show?
A: Three diagnostic plots accompany the record. The Cα contact map visualizes the tertiary structure as a 2D adjacency matrix (8 Å cutoff, sequence-local contacts suppressed). The Ramachandran plot shows the distribution of backbone (φ, ψ) torsions, with points in the α and β basins reflecting secondary structure content. The PAE plot shows AlphaFold's inter-residue confidence as a color matrix.

Q: What is the amino-acid chain?
A: Primary structure: the covalent order of the twenty standard amino acids along the backbone. Two proteins with the same sequence will (almost always) fold to the same structure; two with 30% identity often share a fold but not the details.

Q: What do the rendered images show?
A: The six renders are orthographic views along the three Cartesian axes in both directions. Representation (cartoon, sticks, or surface) and color scheme (sequence-rainbow or by-chain) vary across proteins so the training set covers all the common visualization conventions.